Protein AF-A0A8R2JL20-F1 (afdb_monomer)

Secondary structure (DSSP, 8-state):
-----SSSSSSSSS--TT----------------HHHHHHHHHHHHHHHHHHHHHH----SS-HHHHTHHHHSHHHHHHHHHTT-HHHHHHHHSS-HHHHHHHHHHHHHHH-----SSSPPPPHHHHHHHHHHHHHH---HHHHHHHHT--HHHHHTT-

Foldseek 3Di:
DDDPDDDDPPDPPPDPPDDPPPPPPDDDDDDDPDVVVVVVVVVVVVVVVVVVVVVPDDDDPADPLLVCLCPQACCNPPVVVCLVPQVSVCLQLVDGPVVLVVVLVVCVVVQDDDQDPVDGDQHSSNLSSLVSNCVNPVDQLVVSCNRSVHDSVVSVVSD

Mean predicted aligned error: 14.25 Å

Nearest PDB structures (foldseek):
  4y0b-assembly2_B  TM=2.441E-01  e=6.684E+00  Arabidopsis thaliana
  4nhw-assembly2_C  TM=2.286E-01  e=9.784E+00  Sinorhizobium meliloti 2011

Radius of gyration: 27.78 Å; Cα contacts (8 Å, |Δi|>4): 95; chains: 1; bounding box: 54×32×80 Å

Solvent-accessible surface area (backbone atoms only — not comparable to full-atom values): 9965 Å² total; per-residue (Å²): 140,88,87,90,73,88,90,87,84,84,79,88,85,84,70,79,94,80,77,88,73,84,80,79,78,87,74,81,91,73,97,68,92,52,73,64,57,61,51,50,52,51,50,51,50,49,54,52,53,52,52,54,55,56,71,69,57,73,85,64,94,68,50,76,70,41,74,41,21,80,76,69,5,40,61,64,55,49,47,67,56,26,73,76,34,66,68,57,31,24,71,57,49,73,44,52,70,69,57,48,54,53,51,44,66,71,46,38,80,79,60,56,58,80,72,49,98,88,50,79,48,70,49,48,67,52,44,48,51,54,35,37,40,36,73,62,66,70,60,55,55,62,60,51,12,64,48,45,24,43,55,50,68,58,44,62,74,57,97

Structure (mmCIF, N/CA/C/O backbone):
data_AF-A0A8R2JL20-F1
#
_entry.id   AF-A0A8R2JL20-F1
#
loop_
_atom_site.group_PDB
_atom_site.id
_atom_site.type_symbol
_atom_site.label_atom_id
_atom_site.label_alt_id
_atom_site.label_comp_id
_atom_site.label_asym_id
_atom_site.label_entity_id
_atom_site.label_seq_id
_atom_site.pdbx_PDB_ins_code
_atom_site.Cartn_x
_atom_site.Cartn_y
_atom_site.Cartn_z
_atom_site.occupancy
_atom_site.B_iso_or_equiv
_atom_site.auth_seq_id
_atom_site.auth_comp_id
_atom_site.auth_asym_id
_atom_site.auth_atom_id
_atom_site.pdbx_PDB_model_num
ATOM 1 N N . MET A 1 1 ? 38.191 1.525 -66.873 1.00 45.47 1 MET A N 1
ATOM 2 C CA . MET A 1 1 ? 39.370 1.031 -66.123 1.00 45.47 1 MET A CA 1
ATOM 3 C C . MET A 1 1 ? 39.789 2.170 -65.202 1.00 45.47 1 MET A C 1
ATOM 5 O O . MET A 1 1 ? 40.037 3.23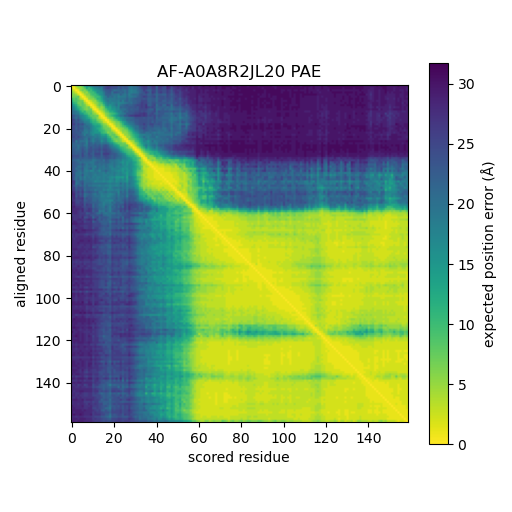0 -65.740 1.00 45.47 1 MET A O 1
ATOM 9 N N . LEU A 1 2 ? 39.791 2.148 -63.871 1.00 44.12 2 LEU A N 1
ATOM 10 C CA . LEU A 1 2 ? 39.835 1.109 -62.843 1.00 44.12 2 LEU A CA 1
ATOM 11 C C . LEU A 1 2 ? 39.404 1.780 -61.515 1.00 44.12 2 LEU A C 1
ATOM 13 O O . LEU A 1 2 ? 40.250 2.422 -60.921 1.00 44.12 2 LEU A O 1
ATOM 17 N N . TYR A 1 3 ? 38.159 1.669 -61.033 1.00 34.53 3 TYR A N 1
ATOM 18 C CA . TYR A 1 3 ? 37.807 2.083 -59.649 1.00 34.53 3 TYR A CA 1
ATOM 19 C C . TYR A 1 3 ? 36.588 1.311 -59.115 1.00 34.53 3 TYR A C 1
ATOM 21 O O . TYR A 1 3 ? 35.673 1.886 -58.543 1.00 34.53 3 TYR A O 1
ATOM 29 N N . HIS A 1 4 ? 36.537 -0.004 -59.349 1.00 39.53 4 HIS A N 1
ATOM 30 C CA . HIS A 1 4 ? 35.419 -0.854 -58.905 1.00 39.53 4 HIS A CA 1
ATOM 31 C C . HIS A 1 4 ? 35.842 -1.931 -57.893 1.00 39.53 4 HIS A C 1
ATOM 33 O O . HIS A 1 4 ? 35.227 -2.991 -57.793 1.00 39.53 4 HIS A O 1
ATOM 39 N N . 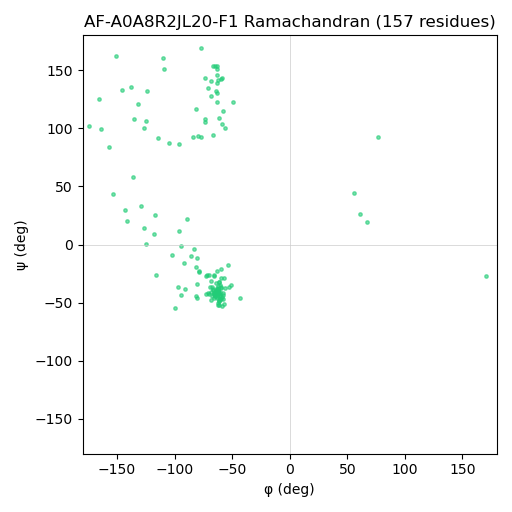ILE A 1 5 ? 36.928 -1.689 -57.158 1.00 47.69 5 ILE A N 1
ATOM 40 C CA . ILE A 1 5 ? 37.466 -2.616 -56.160 1.00 47.69 5 ILE A CA 1
ATOM 41 C C . ILE A 1 5 ? 37.874 -1.781 -54.949 1.00 47.69 5 ILE A C 1
ATOM 43 O O . ILE A 1 5 ? 38.518 -0.755 -55.132 1.00 47.69 5 ILE A O 1
ATOM 47 N N . THR A 1 6 ? 37.523 -2.248 -53.745 1.00 41.41 6 THR A N 1
ATOM 48 C CA . THR A 1 6 ? 37.539 -1.555 -52.436 1.00 41.41 6 THR A CA 1
ATOM 49 C C . THR A 1 6 ? 36.351 -0.597 -52.318 1.00 41.41 6 THR A C 1
ATOM 51 O O . THR A 1 6 ? 36.365 0.483 -52.873 1.00 41.41 6 THR A O 1
ATOM 54 N N . VAL A 1 7 ? 35.199 -0.982 -51.762 1.00 41.44 7 VAL A N 1
ATOM 55 C CA . VAL A 1 7 ? 34.971 -1.302 -50.345 1.00 41.44 7 VAL A CA 1
ATOM 56 C C . VAL A 1 7 ? 33.741 -2.226 -50.233 1.00 41.44 7 VAL A C 1
ATOM 58 O O . VAL A 1 7 ? 32.629 -1.764 -50.021 1.00 41.44 7 VAL A O 1
ATOM 61 N N . PHE A 1 8 ? 33.901 -3.542 -50.411 1.00 43.19 8 PHE A N 1
ATOM 62 C CA . PHE A 1 8 ? 32.794 -4.503 -50.209 1.00 43.19 8 PHE A CA 1
ATOM 63 C C . PHE A 1 8 ? 33.145 -5.640 -49.239 1.00 43.19 8 PHE A C 1
ATOM 65 O O . PHE A 1 8 ? 32.463 -6.655 -49.171 1.00 43.19 8 PHE A O 1
ATOM 72 N N . SER A 1 9 ? 34.227 -5.503 -48.473 1.00 41.53 9 SER A N 1
ATOM 73 C CA . SER A 1 9 ? 34.800 -6.626 -47.720 1.00 41.53 9 SER A CA 1
ATOM 74 C C . SER A 1 9 ? 35.050 -6.336 -46.243 1.00 41.53 9 SER A C 1
ATOM 76 O O . SER A 1 9 ? 35.985 -6.886 -45.664 1.00 41.53 9 SER A O 1
ATOM 78 N N . ARG A 1 10 ? 34.224 -5.505 -45.588 1.00 41.19 10 ARG A N 1
ATOM 79 C CA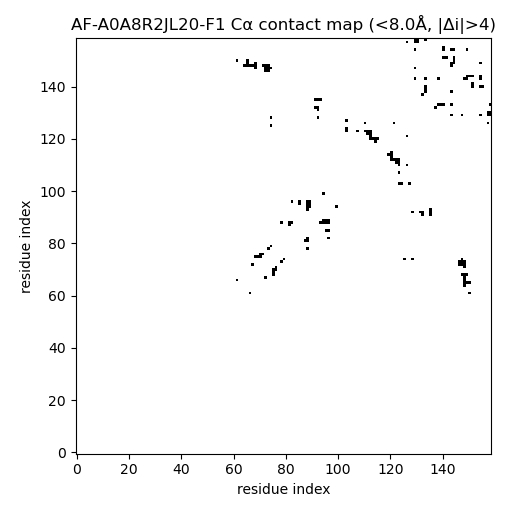 . ARG A 1 10 ? 34.398 -5.294 -44.140 1.00 41.19 10 ARG A CA 1
ATOM 80 C C . ARG A 1 10 ? 33.152 -5.126 -43.277 1.00 41.19 10 ARG A C 1
ATOM 82 O O . ARG A 1 10 ? 33.256 -4.518 -42.224 1.00 41.19 10 ARG A O 1
ATOM 89 N N . LEU A 1 11 ? 32.026 -5.730 -43.655 1.00 37.72 11 LEU A N 1
ATOM 90 C CA . LEU A 1 11 ? 30.838 -5.806 -42.784 1.00 37.72 11 LEU A CA 1
ATOM 91 C C . LEU A 1 11 ? 30.094 -7.155 -42.859 1.00 37.72 11 LEU A C 1
ATOM 93 O O . LEU A 1 11 ? 28.939 -7.248 -42.469 1.00 37.72 11 LEU A O 1
ATOM 97 N N . SER A 1 12 ? 30.745 -8.233 -43.318 1.00 37.25 12 SER A N 1
ATOM 98 C CA . SER A 1 12 ? 30.108 -9.561 -43.410 1.00 37.25 12 SER A CA 1
ATOM 99 C C . SER A 1 12 ? 30.378 -10.491 -42.219 1.00 37.25 12 SER A C 1
ATOM 101 O O . SER A 1 12 ? 30.106 -11.684 -42.325 1.00 37.25 12 SER A O 1
ATOM 103 N N . THR A 1 13 ? 30.935 -10.006 -41.105 1.00 40.12 13 THR A N 1
ATOM 104 C CA . THR A 1 13 ? 31.402 -10.900 -40.019 1.00 40.12 13 THR A CA 1
ATOM 105 C C . THR A 1 13 ? 30.693 -10.707 -38.679 1.00 40.12 13 THR A C 1
ATOM 107 O O . THR A 1 13 ? 31.094 -11.317 -37.696 1.00 40.12 13 THR A O 1
ATOM 110 N N . ILE A 1 14 ? 29.621 -9.913 -38.608 1.00 44.25 14 ILE A N 1
ATOM 111 C CA . ILE A 1 14 ? 28.839 -9.749 -37.369 1.00 44.25 14 ILE A CA 1
ATOM 112 C C . ILE A 1 14 ? 27.347 -9.791 -37.704 1.00 44.25 14 ILE A C 1
ATOM 114 O O . ILE A 1 14 ? 26.611 -8.843 -37.481 1.00 44.25 14 ILE A O 1
ATOM 118 N N . ILE A 1 15 ? 26.891 -10.887 -38.310 1.00 39.62 15 ILE A N 1
ATOM 119 C CA . ILE A 1 15 ? 25.459 -11.193 -38.382 1.00 39.62 15 ILE A CA 1
ATOM 120 C C . ILE A 1 15 ? 25.311 -12.679 -38.033 1.00 39.62 15 ILE A C 1
ATOM 122 O O . ILE A 1 15 ? 25.747 -13.531 -38.815 1.00 39.62 15 ILE A O 1
ATOM 126 N N . PRO A 1 16 ? 24.770 -13.037 -36.852 1.00 38.66 16 PRO A N 1
ATOM 127 C CA . PRO A 1 16 ? 24.487 -14.426 -36.531 1.00 38.66 16 PRO A CA 1
ATOM 128 C C . PRO A 1 16 ? 23.433 -14.979 -37.500 1.00 38.66 16 PRO A C 1
ATOM 130 O O . PRO A 1 16 ? 22.474 -14.309 -37.883 1.00 38.66 16 PRO A O 1
ATOM 133 N N . LYS A 1 17 ? 23.654 -16.224 -37.924 1.00 40.41 17 LYS A N 1
ATOM 134 C CA . LYS A 1 17 ? 22.855 -16.954 -38.915 1.00 40.41 17 LYS A CA 1
ATOM 135 C C . LYS A 1 17 ? 21.395 -17.054 -38.451 1.00 40.41 17 LYS A C 1
ATOM 137 O O . LYS A 1 17 ? 21.097 -17.866 -37.582 1.00 40.41 17 LYS A O 1
ATOM 142 N N . GLY A 1 18 ? 20.494 -16.252 -39.021 1.00 48.47 18 GLY A N 1
ATOM 143 C CA . GLY A 1 18 ? 19.061 -16.386 -38.730 1.00 48.47 18 GLY A CA 1
ATOM 144 C C . GLY A 1 18 ? 18.126 -15.296 -39.255 1.00 48.47 18 GLY A C 1
ATOM 145 O O . GLY A 1 18 ? 16.974 -15.608 -39.529 1.00 48.47 18 GLY A O 1
ATOM 146 N N . CYS A 1 19 ? 18.579 -14.058 -39.463 1.00 44.56 19 CYS A N 1
ATOM 147 C CA . CYS A 1 19 ? 17.708 -12.985 -39.960 1.00 44.56 19 CYS A CA 1
ATOM 148 C C . CYS A 1 19 ? 17.990 -12.673 -41.430 1.00 44.56 19 CYS A C 1
ATOM 150 O O . CYS A 1 19 ? 18.767 -11.783 -41.760 1.00 44.56 19 CYS A O 1
ATOM 152 N N . VAL A 1 20 ? 17.324 -13.399 -42.326 1.00 41.34 20 VAL A N 1
ATOM 153 C CA . VAL A 1 20 ? 17.058 -12.889 -43.674 1.00 41.34 20 VAL A CA 1
ATOM 154 C C . VAL A 1 20 ? 15.864 -11.948 -43.541 1.00 41.34 20 VAL A C 1
ATOM 156 O O . VAL A 1 20 ? 14.720 -12.386 -43.576 1.00 41.34 20 VAL A O 1
ATOM 159 N N . PHE A 1 21 ? 16.127 -10.657 -43.355 1.00 37.59 21 PHE A N 1
ATOM 160 C CA . PHE A 1 21 ? 15.151 -9.620 -43.675 1.00 37.59 21 PHE A CA 1
ATOM 161 C C . PHE A 1 21 ? 15.736 -8.814 -44.830 1.00 37.59 21 PHE A C 1
ATOM 163 O O . PHE A 1 21 ? 16.550 -7.911 -44.656 1.00 37.59 21 PHE A O 1
ATOM 170 N N . LEU A 1 22 ? 15.395 -9.246 -46.043 1.00 32.66 22 LEU A N 1
ATOM 171 C CA . LEU A 1 22 ? 15.681 -8.520 -47.271 1.00 32.66 22 LEU A CA 1
ATOM 172 C C . LEU A 1 22 ? 14.848 -7.237 -47.259 1.00 32.66 22 LEU A C 1
ATOM 174 O O . LEU A 1 22 ? 13.698 -7.239 -47.691 1.00 32.66 22 LEU A O 1
ATOM 178 N N . ILE A 1 23 ? 15.425 -6.136 -46.784 1.00 36.69 23 ILE A N 1
ATOM 179 C CA . ILE A 1 23 ? 14.933 -4.810 -47.151 1.00 36.69 23 ILE A CA 1
ATOM 180 C C . ILE A 1 23 ? 15.447 -4.561 -48.567 1.00 36.69 23 ILE A C 1
ATOM 182 O O . ILE A 1 23 ? 16.584 -4.147 -48.781 1.00 36.69 23 ILE A O 1
ATOM 186 N N . LYS A 1 24 ? 14.627 -4.909 -49.559 1.00 34.84 24 LYS A N 1
ATOM 187 C CA . LYS A 1 24 ? 14.865 -4.532 -50.950 1.00 34.84 24 LYS A CA 1
ATOM 188 C C . LYS A 1 24 ? 14.302 -3.125 -51.129 1.00 34.84 24 LYS A C 1
ATOM 190 O O . LYS A 1 24 ? 13.111 -2.960 -51.363 1.00 34.84 24 LYS A O 1
ATOM 195 N N . MET A 1 25 ? 15.150 -2.121 -50.936 1.00 41.00 25 MET A N 1
ATOM 196 C CA . MET A 1 25 ? 14.824 -0.733 -51.248 1.00 41.00 25 MET A CA 1
ATOM 197 C C . MET A 1 25 ? 15.386 -0.455 -52.643 1.00 41.00 25 MET A C 1
ATOM 199 O O . MET A 1 25 ? 16.546 -0.087 -52.810 1.00 41.00 25 MET A O 1
ATOM 203 N N . ASP A 1 26 ? 14.591 -0.765 -53.667 1.00 39.22 26 ASP A N 1
ATOM 204 C CA . ASP A 1 26 ? 14.919 -0.391 -55.039 1.00 39.22 26 ASP A CA 1
ATOM 205 C C . ASP A 1 26 ? 14.671 1.120 -55.173 1.00 39.22 26 ASP A C 1
ATOM 207 O O . ASP A 1 26 ? 13.524 1.556 -55.241 1.00 39.22 26 ASP A O 1
ATOM 211 N N . CYS A 1 27 ? 15.735 1.923 -55.212 1.00 41.06 27 CYS A N 1
ATOM 212 C CA . CYS A 1 27 ? 15.644 3.320 -55.628 1.00 41.06 27 CYS A CA 1
ATOM 213 C C . CYS A 1 27 ? 16.628 3.566 -56.774 1.00 41.06 27 CYS A C 1
ATOM 215 O O . CYS A 1 27 ? 17.848 3.560 -56.607 1.00 41.06 27 CYS A O 1
ATOM 217 N N . GLY A 1 28 ? 16.060 3.696 -57.975 1.00 38.78 28 GLY A N 1
ATOM 218 C CA . GLY A 1 28 ? 16.765 4.092 -59.184 1.00 38.78 28 GLY A CA 1
ATOM 219 C C . GLY A 1 28 ? 17.319 5.508 -59.055 1.00 38.78 28 GLY A C 1
ATOM 220 O O . GLY A 1 28 ? 16.745 6.378 -58.409 1.00 38.78 28 GLY A O 1
ATOM 221 N N . SER A 1 29 ? 18.468 5.705 -59.683 1.00 49.75 29 SER A N 1
ATOM 222 C CA . SER A 1 29 ? 19.315 6.889 -59.631 1.00 49.75 29 SER A CA 1
ATOM 223 C C . SER A 1 29 ? 18.557 8.197 -59.876 1.00 49.75 29 SER A C 1
ATOM 225 O O . SER A 1 29 ? 18.002 8.383 -60.956 1.00 49.75 29 SER A O 1
ATOM 227 N N . SER A 1 30 ? 18.619 9.134 -58.926 1.00 39.28 30 SER A N 1
ATOM 228 C CA . SER A 1 30 ? 18.584 10.587 -59.156 1.00 39.28 30 SER A CA 1
ATOM 229 C C . SER A 1 30 ? 19.040 11.312 -57.891 1.00 39.28 30 SER A C 1
ATOM 231 O O . SER A 1 30 ? 18.530 11.083 -56.802 1.00 39.28 30 SER A O 1
ATOM 233 N N . SER A 1 31 ? 20.041 12.169 -58.045 1.00 49.66 31 SER A N 1
ATOM 234 C CA . SER A 1 31 ? 20.634 13.004 -57.006 1.00 49.66 31 SER A CA 1
ATOM 235 C C . SER A 1 31 ? 19.611 13.923 -56.329 1.00 49.66 31 SER A C 1
ATOM 237 O O . SER A 1 31 ? 19.110 14.842 -56.971 1.00 49.66 31 SER A O 1
ATOM 239 N N . SER A 1 32 ? 19.370 13.710 -55.037 1.00 44.97 32 SER A N 1
ATOM 240 C CA . SER A 1 32 ? 19.131 14.749 -54.028 1.00 44.97 32 SER A CA 1
ATOM 241 C C . SER A 1 32 ? 19.035 14.052 -52.675 1.00 44.97 32 SER A C 1
ATOM 243 O O . SER A 1 32 ? 18.013 13.441 -52.392 1.00 44.97 32 SER A O 1
ATOM 245 N N . SER A 1 33 ? 20.113 14.114 -51.881 1.00 52.47 33 SER A N 1
ATOM 246 C CA . SER A 1 33 ? 20.158 13.594 -50.505 1.00 52.47 33 SER A CA 1
ATOM 247 C C . SER A 1 33 ? 19.030 14.256 -49.724 1.00 52.47 33 SER A C 1
ATOM 249 O O . SER A 1 33 ? 19.105 15.443 -49.394 1.00 52.47 33 SER A O 1
ATOM 251 N N . SER A 1 34 ? 17.922 13.543 -49.553 1.00 57.22 34 SER A N 1
ATOM 252 C CA . SER A 1 34 ? 16.782 14.070 -48.831 1.00 57.22 34 SER A CA 1
ATOM 253 C C . SER A 1 34 ? 17.096 13.867 -47.354 1.00 57.22 34 SER A C 1
ATOM 255 O O . SER A 1 34 ? 17.282 12.741 -46.910 1.00 57.22 34 SER A O 1
ATOM 257 N N . GLY A 1 35 ? 17.229 14.956 -46.588 1.00 59.19 35 GLY A N 1
ATOM 258 C CA . GLY A 1 35 ? 17.648 14.896 -45.174 1.00 59.19 35 GLY A CA 1
ATOM 259 C C . GLY A 1 35 ? 16.796 13.959 -44.304 1.00 59.19 35 GLY A C 1
ATOM 260 O O . GLY A 1 35 ? 17.236 13.503 -43.258 1.00 59.19 35 GLY A O 1
ATOM 261 N N . TRP A 1 36 ? 15.606 13.605 -44.786 1.00 56.62 36 TRP A N 1
ATOM 262 C CA . TRP A 1 36 ? 14.688 12.654 -44.174 1.00 56.62 36 TRP A CA 1
ATOM 263 C C . TRP A 1 36 ? 15.140 11.186 -44.274 1.00 56.62 36 TRP A C 1
ATOM 265 O O . TRP A 1 36 ? 14.743 10.386 -43.432 1.00 56.62 36 TRP A O 1
ATOM 275 N N . GLU A 1 37 ? 15.944 10.809 -45.275 1.00 72.94 37 GLU A N 1
A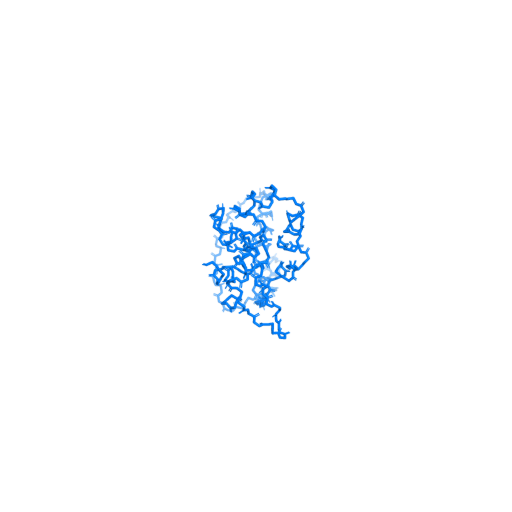TOM 276 C CA . GLU A 1 37 ? 16.474 9.442 -45.423 1.00 72.94 37 GLU A CA 1
ATOM 277 C C . GLU A 1 37 ? 17.567 9.160 -44.383 1.00 72.94 37 GLU A C 1
ATOM 279 O O . GLU A 1 37 ? 17.522 8.128 -43.718 1.00 72.94 37 GLU A O 1
ATOM 284 N N . GLU A 1 38 ? 18.473 10.115 -44.153 1.00 72.81 38 GLU A N 1
ATOM 285 C CA . GLU A 1 38 ? 19.492 10.026 -43.095 1.00 72.81 38 GLU A CA 1
ATOM 286 C C . GLU A 1 38 ? 18.852 10.000 -41.692 1.00 72.81 38 GLU A C 1
ATOM 288 O O . GLU A 1 38 ? 19.268 9.229 -40.824 1.00 72.81 38 GLU A O 1
ATOM 293 N N . GLU A 1 39 ? 17.793 10.790 -41.470 1.00 78.94 39 GLU A N 1
ATOM 294 C CA . GLU A 1 39 ? 17.014 10.760 -40.224 1.00 78.94 39 GLU A CA 1
ATOM 295 C C . GLU A 1 39 ? 16.304 9.409 -40.012 1.00 78.94 39 GLU A C 1
ATOM 297 O O . GLU A 1 39 ? 16.314 8.875 -38.900 1.00 78.94 39 GLU A O 1
ATOM 302 N N . LEU A 1 40 ? 15.724 8.819 -41.066 1.00 84.38 40 LEU A N 1
ATOM 303 C CA . LEU A 1 40 ? 15.082 7.499 -41.016 1.00 84.38 40 LEU A CA 1
ATOM 304 C C . LEU A 1 40 ? 16.082 6.378 -40.719 1.00 84.38 40 LEU A C 1
ATOM 306 O O . LEU A 1 40 ? 15.783 5.496 -39.911 1.00 84.38 40 LEU A O 1
ATOM 310 N N . GLU A 1 41 ? 17.266 6.418 -41.330 1.00 78.12 41 GLU A N 1
ATOM 311 C CA . GLU A 1 41 ? 18.342 5.460 -41.064 1.00 78.12 41 GLU A CA 1
ATOM 312 C C . GLU A 1 41 ? 18.851 5.566 -39.623 1.00 78.12 41 GLU A C 1
ATOM 314 O O . GLU A 1 41 ? 19.038 4.544 -38.959 1.00 78.12 41 GLU A O 1
ATOM 319 N N . ALA A 1 42 ? 19.001 6.785 -39.097 1.00 83.19 42 ALA A N 1
ATOM 320 C CA . ALA A 1 42 ? 19.393 7.009 -37.709 1.00 83.19 42 ALA A CA 1
ATOM 321 C C . ALA A 1 42 ? 18.343 6.479 -36.716 1.00 83.19 42 ALA A C 1
ATOM 323 O O . ALA A 1 42 ? 18.698 5.835 -35.725 1.00 83.19 42 ALA A O 1
ATOM 324 N N . VAL A 1 43 ? 17.050 6.692 -36.988 1.00 87.00 43 VAL A N 1
ATOM 325 C CA . VAL A 1 43 ? 15.956 6.145 -36.168 1.00 87.00 43 VAL A CA 1
ATOM 326 C C . VAL A 1 43 ? 15.917 4.618 -36.251 1.00 87.00 43 VAL A C 1
ATOM 328 O O . VAL A 1 43 ? 15.776 3.958 -35.222 1.00 87.00 43 VAL A O 1
ATOM 331 N N . ALA A 1 44 ? 16.087 4.037 -37.441 1.00 87.44 44 ALA A N 1
ATOM 332 C CA . ALA A 1 44 ? 16.127 2.587 -37.616 1.00 87.44 44 ALA A CA 1
ATOM 333 C C . ALA A 1 44 ? 17.315 1.959 -36.870 1.00 87.44 44 ALA A C 1
ATOM 335 O O . ALA A 1 44 ? 17.139 0.974 -36.153 1.00 87.44 44 ALA A O 1
ATOM 336 N N . ALA A 1 45 ? 18.503 2.564 -36.969 1.00 85.25 45 ALA A N 1
ATOM 337 C CA . ALA A 1 45 ? 19.679 2.144 -36.216 1.00 85.25 45 ALA A CA 1
ATOM 338 C C . ALA A 1 45 ? 19.443 2.248 -34.701 1.00 85.25 45 ALA A C 1
ATOM 340 O O . ALA A 1 45 ? 19.762 1.312 -33.973 1.00 85.25 45 ALA A O 1
ATOM 341 N N . PHE A 1 46 ? 18.824 3.332 -34.222 1.00 84.44 46 PHE A N 1
ATOM 342 C CA . PHE A 1 46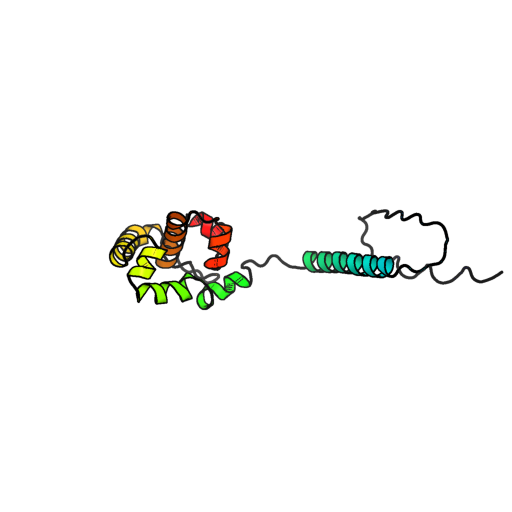 ? 18.483 3.497 -32.808 1.00 84.44 46 PHE A CA 1
ATOM 343 C C . PHE A 1 46 ? 17.529 2.404 -32.303 1.00 84.44 46 PHE A C 1
ATOM 345 O O . PHE A 1 46 ? 17.776 1.825 -31.248 1.00 84.44 46 PHE A O 1
ATOM 352 N N . VAL A 1 47 ? 16.483 2.068 -33.066 1.00 85.38 47 VAL A N 1
ATOM 353 C CA . VAL A 1 47 ? 15.537 0.995 -32.710 1.00 85.38 47 VAL A CA 1
ATOM 354 C C . VAL A 1 47 ? 16.232 -0.368 -32.655 1.00 85.38 47 VAL A C 1
ATOM 356 O O . VAL A 1 47 ? 15.987 -1.135 -31.727 1.00 85.38 47 VAL A O 1
ATOM 359 N N . VAL A 1 48 ? 17.123 -0.670 -33.608 1.00 84.75 48 VAL A N 1
ATOM 360 C CA . VAL A 1 48 ? 17.885 -1.933 -33.620 1.00 84.75 48 VAL A CA 1
ATOM 361 C C . VAL A 1 48 ? 18.827 -2.026 -32.417 1.00 84.75 48 VAL A C 1
ATOM 363 O O . VAL A 1 48 ? 18.872 -3.067 -31.760 1.00 84.75 48 VAL A O 1
ATOM 366 N N . LEU A 1 49 ? 19.541 -0.941 -32.100 1.00 80.00 49 LEU A N 1
ATOM 367 C CA . LEU A 1 49 ? 20.449 -0.884 -30.952 1.00 80.00 49 LEU A CA 1
ATOM 368 C C . LEU A 1 49 ? 19.697 -1.003 -29.617 1.00 80.00 49 LEU A C 1
ATOM 370 O O . LEU A 1 49 ? 20.139 -1.746 -28.741 1.00 80.00 49 LEU A O 1
ATOM 374 N N . ASP A 1 50 ? 18.546 -0.337 -29.469 1.00 78.38 50 ASP A N 1
ATOM 375 C CA . ASP A 1 50 ? 17.699 -0.454 -28.273 1.00 78.38 50 ASP A CA 1
ATOM 376 C C . ASP A 1 50 ? 17.180 -1.891 -28.098 1.00 78.38 50 ASP A C 1
ATOM 378 O O . ASP A 1 50 ? 17.194 -2.443 -26.996 1.00 78.38 50 ASP A O 1
ATOM 382 N N . GLU A 1 51 ? 16.800 -2.555 -29.195 1.00 77.50 51 GLU A N 1
ATOM 383 C CA . GLU A 1 51 ? 16.323 -3.937 -29.164 1.00 77.50 51 GLU A CA 1
ATOM 384 C C . GLU A 1 51 ? 17.440 -4.948 -28.828 1.00 77.50 51 GLU A C 1
ATOM 386 O O . GLU A 1 51 ? 17.196 -5.916 -28.098 1.00 77.50 51 GLU A O 1
ATOM 391 N N . GLU A 1 52 ? 18.672 -4.735 -29.309 1.00 73.31 52 GLU A N 1
ATOM 392 C CA . GLU A 1 52 ? 19.852 -5.519 -28.908 1.00 73.31 52 GLU A CA 1
ATOM 393 C C . GLU A 1 52 ? 20.204 -5.316 -27.432 1.00 73.31 52 GLU A C 1
ATOM 395 O O . GLU A 1 52 ? 20.420 -6.298 -26.713 1.00 73.31 52 GLU A O 1
ATOM 400 N N . GLU A 1 53 ? 20.183 -4.075 -26.940 1.00 68.69 53 GLU A N 1
ATOM 401 C CA . GLU A 1 53 ? 20.406 -3.791 -25.522 1.00 68.69 53 GLU A CA 1
ATOM 402 C C . GLU A 1 53 ? 19.338 -4.483 -24.660 1.00 68.69 53 GLU A C 1
ATOM 404 O O . GLU A 1 53 ? 19.648 -5.101 -23.637 1.00 68.69 53 GLU A O 1
ATOM 409 N N . ASN A 1 54 ? 18.078 -4.473 -25.099 1.00 65.75 54 ASN A N 1
ATOM 410 C CA . ASN A 1 54 ? 16.975 -5.097 -24.376 1.00 65.75 54 ASN A CA 1
ATOM 411 C C . ASN A 1 54 ? 17.065 -6.636 -24.346 1.00 65.75 54 ASN A C 1
ATOM 413 O O . ASN A 1 54 ? 16.699 -7.250 -23.343 1.00 65.75 54 ASN A O 1
ATOM 417 N N . LYS A 1 55 ? 17.627 -7.275 -25.385 1.00 64.69 55 LYS A N 1
ATOM 418 C CA . LYS A 1 55 ? 17.897 -8.730 -25.411 1.00 64.69 55 LYS A CA 1
ATOM 419 C C . LYS A 1 55 ? 18.950 -9.156 -24.381 1.00 64.69 55 LYS A C 1
ATOM 421 O O . LYS A 1 55 ? 18.909 -10.290 -23.905 1.00 64.69 55 LYS A O 1
ATOM 426 N N . THR A 1 56 ? 19.866 -8.261 -24.004 1.00 62.28 56 THR A N 1
ATOM 427 C CA . THR A 1 56 ? 20.903 -8.535 -22.989 1.00 62.28 56 THR A CA 1
ATOM 428 C C . THR A 1 56 ? 20.449 -8.279 -21.548 1.00 62.28 56 THR A C 1
ATOM 430 O O . THR A 1 56 ? 21.135 -8.679 -20.602 1.00 62.28 56 THR A O 1
ATOM 433 N N . LYS A 1 57 ? 19.277 -7.659 -21.340 1.00 66.75 57 LYS A N 1
ATOM 434 C CA . LYS A 1 57 ? 18.751 -7.373 -19.999 1.00 66.75 57 LYS A CA 1
ATOM 435 C C . LYS A 1 57 ? 18.244 -8.660 -19.349 1.00 66.75 57 LYS A C 1
ATOM 437 O O . LYS A 1 57 ? 17.211 -9.224 -19.708 1.00 66.75 57 LYS A O 1
ATOM 442 N N . THR A 1 58 ? 18.988 -9.132 -18.352 1.00 65.69 58 THR A N 1
ATOM 443 C CA . THR A 1 58 ? 18.554 -10.239 -17.495 1.00 65.69 58 THR A CA 1
ATOM 444 C C . THR A 1 58 ? 17.250 -9.874 -16.782 1.00 65.69 58 THR A C 1
ATOM 446 O O . THR A 1 58 ? 17.029 -8.727 -16.391 1.00 65.69 58 THR A O 1
ATOM 449 N N . ARG A 1 59 ? 16.349 -10.853 -16.618 1.00 72.44 59 ARG A N 1
ATOM 450 C CA . ARG A 1 59 ? 15.078 -10.643 -15.911 1.00 72.44 59 ARG A CA 1
ATOM 451 C C . ARG A 1 59 ? 15.368 -10.234 -14.468 1.00 72.44 59 ARG A C 1
ATOM 453 O O . ARG A 1 59 ? 15.791 -11.061 -13.663 1.00 72.44 59 ARG A O 1
ATOM 460 N N . GLU A 1 60 ? 15.107 -8.974 -14.129 1.00 81.38 60 GLU A N 1
ATOM 461 C CA . GLU A 1 60 ? 15.164 -8.530 -12.739 1.00 81.38 60 GLU A CA 1
ATOM 462 C C . GLU A 1 60 ? 14.095 -9.270 -11.921 1.00 81.38 60 GLU A C 1
ATOM 464 O O . GLU A 1 60 ? 12.902 -9.178 -12.216 1.00 81.38 60 GLU A O 1
ATOM 469 N N . TRP A 1 61 ? 14.503 -9.972 -10.857 1.00 83.50 61 TRP A N 1
ATOM 470 C CA . TRP A 1 61 ? 13.558 -10.644 -9.953 1.00 83.50 61 TRP A CA 1
ATOM 471 C C . TRP A 1 61 ? 12.576 -9.657 -9.298 1.00 83.50 61 TRP A C 1
ATOM 473 O O . TRP A 1 61 ? 11.390 -9.946 -9.136 1.00 83.50 61 TRP A O 1
ATOM 483 N N . VAL A 1 62 ? 13.062 -8.459 -8.960 1.00 86.88 62 VAL A N 1
ATOM 484 C CA . VAL A 1 62 ? 12.251 -7.331 -8.497 1.00 86.88 62 VAL A CA 1
ATOM 485 C C . VAL A 1 62 ? 12.675 -6.095 -9.275 1.00 86.88 62 VAL A C 1
ATOM 487 O O . VAL A 1 62 ? 13.830 -5.685 -9.194 1.00 86.88 62 VAL A O 1
ATOM 490 N N . HIS A 1 63 ? 11.730 -5.486 -9.986 1.00 89.94 63 HIS A N 1
ATOM 491 C CA . HIS A 1 63 ? 11.968 -4.281 -10.777 1.00 89.94 63 HIS A CA 1
ATOM 492 C C . HIS A 1 63 ? 12.489 -3.116 -9.917 1.00 89.94 63 HIS A C 1
ATOM 494 O O . HIS A 1 63 ? 12.012 -2.909 -8.794 1.00 89.94 63 HIS A O 1
ATOM 500 N N . ALA A 1 64 ? 13.404 -2.302 -10.452 1.00 91.38 64 ALA A N 1
ATOM 501 C CA . ALA A 1 64 ? 14.010 -1.166 -9.744 1.00 91.38 64 ALA A CA 1
ATOM 502 C C . ALA A 1 64 ? 12.999 -0.193 -9.091 1.00 91.38 64 ALA A C 1
ATOM 504 O O . ALA A 1 64 ? 13.241 0.318 -7.996 1.00 91.38 64 ALA A O 1
ATOM 505 N N . ILE A 1 65 ? 11.834 0.024 -9.715 1.00 91.81 65 ILE A N 1
ATOM 506 C CA . ILE A 1 65 ? 10.751 0.865 -9.161 1.00 91.81 65 ILE A CA 1
ATOM 507 C C . ILE A 1 65 ? 10.205 0.293 -7.846 1.00 91.81 65 ILE A C 1
ATOM 509 O O . ILE A 1 65 ? 9.966 1.058 -6.908 1.00 91.81 65 ILE A O 1
ATOM 513 N N . ASN A 1 66 ? 10.058 -1.032 -7.768 1.00 92.12 66 ASN A N 1
ATOM 514 C CA . ASN A 1 66 ? 9.490 -1.740 -6.618 1.00 92.12 66 ASN A CA 1
ATOM 515 C C . ASN A 1 66 ? 10.505 -1.881 -5.476 1.00 92.12 66 ASN A C 1
ATOM 517 O O . ASN A 1 66 ? 10.116 -1.964 -4.314 1.00 92.12 66 ASN A O 1
ATOM 521 N N . LYS A 1 67 ? 11.814 -1.820 -5.769 1.00 91.56 67 LYS A N 1
ATOM 522 C CA . LYS A 1 67 ? 12.861 -1.743 -4.730 1.00 91.56 67 LYS A CA 1
ATOM 523 C C . LYS A 1 67 ? 12.693 -0.497 -3.844 1.00 91.56 67 LYS A C 1
ATOM 525 O O . LYS A 1 67 ? 13.022 -0.536 -2.665 1.00 91.56 67 LYS A O 1
ATOM 530 N N . LYS A 1 68 ? 12.123 0.589 -4.385 1.00 92.88 68 LYS A N 1
ATOM 531 C CA . LYS A 1 68 ? 11.859 1.856 -3.673 1.00 92.88 68 LYS A CA 1
ATOM 532 C C . LYS A 1 68 ? 10.486 1.904 -2.981 1.00 92.88 68 LYS A C 1
ATOM 534 O O . LYS A 1 68 ? 9.960 2.987 -2.742 1.00 92.88 68 LYS A O 1
ATOM 539 N N . ARG A 1 69 ? 9.868 0.757 -2.687 1.00 94.25 69 ARG A N 1
ATOM 540 C CA . ARG A 1 69 ? 8.534 0.683 -2.067 1.00 94.25 69 ARG A CA 1
ATOM 541 C C . ARG A 1 69 ? 8.451 1.379 -0.712 1.00 94.25 69 ARG A C 1
ATOM 543 O O . ARG A 1 69 ? 7.546 2.164 -0.484 1.00 94.25 69 ARG A O 1
ATOM 550 N N . GLU A 1 70 ? 9.432 1.150 0.147 1.00 92.50 70 GLU A N 1
ATOM 551 C CA . GLU A 1 70 ? 9.443 1.685 1.516 1.00 92.50 70 GLU A CA 1
ATOM 552 C C . GLU A 1 70 ? 9.647 3.202 1.566 1.00 92.50 70 GLU A C 1
ATOM 554 O O . GLU A 1 70 ? 9.219 3.858 2.506 1.00 92.50 70 GLU A O 1
ATOM 559 N N . THR A 1 71 ? 10.304 3.767 0.550 1.00 93.19 71 THR A N 1
ATOM 560 C CA . THR A 1 71 ? 10.622 5.198 0.494 1.00 93.19 71 THR A CA 1
ATOM 561 C C . THR A 1 71 ? 9.618 5.991 -0.332 1.00 93.19 71 THR A C 1
ATOM 563 O O . THR A 1 71 ? 9.315 7.133 -0.004 1.00 93.19 71 THR A O 1
ATOM 566 N N . LEU A 1 72 ? 9.109 5.408 -1.421 1.00 94.94 72 LEU A N 1
ATOM 567 C CA . LEU A 1 72 ? 8.292 6.106 -2.415 1.00 94.94 72 LEU A CA 1
ATOM 568 C C . LEU A 1 72 ? 6.923 5.457 -2.662 1.00 94.94 72 LEU A C 1
ATOM 570 O O . LEU A 1 72 ? 6.195 5.917 -3.544 1.00 94.94 72 LEU A O 1
ATOM 574 N N . GLY A 1 73 ? 6.591 4.367 -1.971 1.00 94.94 73 GLY A N 1
ATOM 575 C CA . GLY A 1 73 ? 5.289 3.713 -2.076 1.00 94.94 73 GLY A CA 1
ATOM 576 C C . GLY A 1 73 ? 4.202 4.528 -1.382 1.00 94.94 73 GLY A C 1
ATOM 577 O O . GLY A 1 73 ? 4.434 5.136 -0.335 1.00 94.94 73 GLY A O 1
ATOM 578 N N . GLU A 1 74 ? 3.003 4.529 -1.963 1.00 95.31 74 GLU A N 1
ATOM 579 C CA . GLU A 1 74 ? 1.860 5.288 -1.443 1.00 95.31 74 GLU A CA 1
ATOM 580 C C . GLU A 1 74 ? 1.528 4.922 0.010 1.00 95.31 74 GLU A C 1
ATOM 582 O O . GLU A 1 74 ? 1.268 5.813 0.815 1.00 95.31 74 GLU A O 1
ATOM 587 N N . PHE A 1 75 ? 1.654 3.646 0.388 1.00 96.31 75 PHE A N 1
ATOM 588 C CA . PHE A 1 75 ? 1.454 3.217 1.773 1.00 96.31 75 PHE A CA 1
ATOM 589 C C . PHE A 1 75 ? 2.407 3.903 2.758 1.00 96.31 75 PHE A C 1
ATOM 591 O O . PHE A 1 75 ? 1.966 4.404 3.778 1.00 96.31 75 PHE A O 1
ATOM 598 N 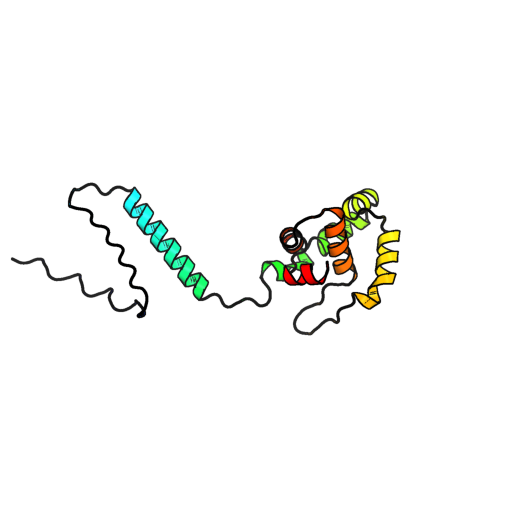N . HIS A 1 76 ? 3.703 3.979 2.459 1.00 95.69 76 HIS A N 1
ATOM 599 C CA . HIS A 1 76 ? 4.682 4.511 3.413 1.00 95.69 76 HIS A CA 1
ATOM 600 C C . HIS A 1 76 ? 4.702 6.037 3.479 1.00 95.69 76 HIS A C 1
ATOM 602 O O . HIS A 1 76 ? 5.119 6.597 4.489 1.00 95.69 76 HIS A O 1
ATOM 608 N N . ARG A 1 77 ? 4.260 6.710 2.412 1.00 95.38 77 ARG A N 1
ATOM 609 C CA . ARG A 1 77 ? 4.271 8.173 2.327 1.00 95.38 77 ARG A CA 1
ATOM 610 C C . ARG A 1 77 ? 2.905 8.782 2.625 1.00 95.38 77 ARG A C 1
ATOM 612 O O . ARG A 1 77 ? 2.791 9.616 3.510 1.00 95.38 77 ARG A O 1
ATOM 619 N N . LEU A 1 78 ? 1.870 8.351 1.905 1.00 95.75 78 LEU A N 1
ATOM 620 C CA . LEU A 1 78 ? 0.553 8.981 1.955 1.00 95.75 78 LEU A CA 1
ATOM 621 C C . LEU A 1 78 ? -0.267 8.511 3.160 1.00 95.75 78 LEU A 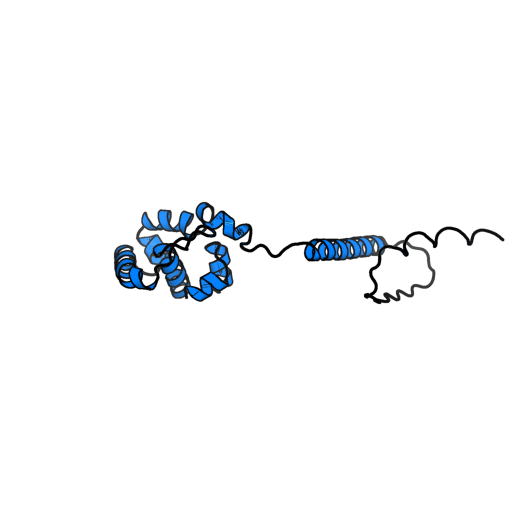C 1
ATOM 623 O O . LEU A 1 78 ? -0.874 9.334 3.834 1.00 95.75 78 LEU A O 1
ATOM 627 N N . VAL A 1 79 ? -0.292 7.210 3.465 1.00 95.31 79 VAL A N 1
ATOM 628 C CA . VAL A 1 79 ? -1.169 6.681 4.530 1.00 95.31 79 VAL A CA 1
ATOM 629 C C . VAL A 1 79 ? -0.857 7.273 5.916 1.00 95.31 79 VAL A C 1
ATOM 631 O O . VAL A 1 79 ? -1.807 7.656 6.596 1.00 95.31 79 VAL A O 1
ATOM 634 N N . PRO A 1 80 ? 0.410 7.460 6.341 1.00 95.25 80 PRO A N 1
ATOM 635 C CA . PRO A 1 80 ? 0.718 8.144 7.598 1.00 95.25 80 PRO A CA 1
ATOM 636 C C . PRO A 1 80 ? 0.230 9.595 7.653 1.00 95.25 80 PRO A C 1
ATOM 638 O O . PRO A 1 80 ? -0.127 10.080 8.724 1.00 95.25 80 PRO A O 1
ATOM 641 N N . GLU A 1 81 ? 0.211 10.298 6.518 1.00 95.94 81 GLU A N 1
ATOM 642 C CA . GLU A 1 81 ? -0.360 11.645 6.429 1.00 95.94 81 GLU A CA 1
ATOM 643 C C . GLU A 1 81 ? -1.889 11.594 6.529 1.00 95.94 81 GLU A C 1
ATOM 645 O O . GLU A 1 81 ? -2.479 12.382 7.265 1.00 95.94 81 GLU A O 1
ATOM 650 N N . LEU A 1 82 ? -2.527 10.620 5.869 1.00 95.69 82 LEU A N 1
ATOM 651 C CA . LEU A 1 82 ? -3.974 10.408 5.947 1.00 95.69 82 LEU A CA 1
ATOM 652 C C . LEU A 1 82 ? -4.431 10.069 7.367 1.00 95.69 82 LEU A C 1
ATOM 654 O O . LEU A 1 82 ? -5.458 10.577 7.796 1.00 95.69 82 LEU A O 1
ATOM 658 N N . LYS A 1 83 ? -3.665 9.277 8.125 1.00 94.31 83 LYS A N 1
ATOM 659 C CA . LYS A 1 83 ? -3.994 8.948 9.523 1.00 94.31 83 LYS A CA 1
ATOM 660 C C . LYS A 1 83 ? -4.081 10.177 10.439 1.00 94.31 83 LYS A C 1
ATOM 662 O O . LYS A 1 83 ? -4.725 10.108 11.478 1.00 94.31 83 LYS A O 1
ATOM 667 N N . LYS A 1 84 ? -3.467 11.307 10.068 1.00 95.31 84 LYS A N 1
ATOM 668 C CA . LYS A 1 84 ? -3.557 12.567 10.829 1.00 95.31 84 LYS A CA 1
ATOM 669 C C . LYS A 1 84 ? -4.841 13.353 10.546 1.00 95.31 84 LYS A C 1
ATOM 671 O O . LYS A 1 84 ? -5.193 14.219 11.339 1.00 95.31 84 LYS A O 1
ATOM 676 N N . ASP A 1 85 ? -5.521 13.079 9.432 1.00 95.62 85 ASP A N 1
ATOM 677 C CA . ASP A 1 85 ? -6.757 13.750 9.024 1.00 95.62 85 ASP A CA 1
ATOM 678 C C . ASP A 1 85 ? -7.854 12.717 8.737 1.00 95.62 85 ASP A C 1
ATOM 680 O O . ASP A 1 85 ? -7.945 12.139 7.649 1.00 95.62 85 ASP A O 1
ATOM 684 N N . THR A 1 86 ? -8.746 12.537 9.712 1.00 94.25 86 THR A N 1
ATOM 685 C CA . THR A 1 86 ? -9.867 11.592 9.655 1.00 94.25 86 THR A CA 1
ATOM 686 C C . THR A 1 86 ? -10.733 11.762 8.404 1.00 94.25 86 THR A C 1
ATOM 688 O O . THR A 1 86 ? -11.182 10.771 7.828 1.00 94.25 86 THR A O 1
ATOM 691 N N . LYS A 1 87 ? -10.955 12.997 7.925 1.00 96.19 87 LYS A N 1
ATOM 692 C CA . LYS A 1 87 ? -11.795 13.236 6.737 1.00 96.19 87 LYS A CA 1
ATOM 693 C C . LYS A 1 87 ? -11.109 12.733 5.474 1.00 96.19 87 LYS A C 1
ATOM 695 O O . LYS A 1 87 ? -11.750 12.116 4.621 1.00 96.19 87 LYS A O 1
ATOM 700 N N . ARG A 1 88 ? -9.805 12.988 5.343 1.00 96.00 88 ARG A N 1
ATOM 701 C CA . ARG A 1 88 ? -9.004 12.520 4.204 1.00 96.00 88 ARG A CA 1
ATOM 702 C C . ARG A 1 88 ? -8.850 11.005 4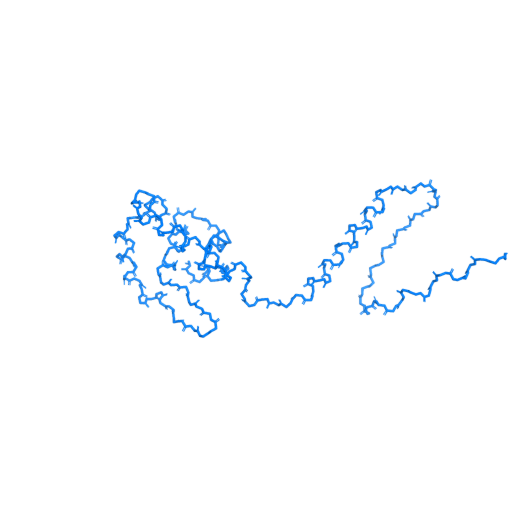.223 1.00 96.00 88 ARG A C 1
ATOM 704 O O . ARG A 1 88 ? -8.989 10.392 3.167 1.00 96.00 88 ARG A O 1
ATOM 711 N N . PHE A 1 89 ? -8.637 10.415 5.398 1.00 97.00 89 PHE A N 1
ATOM 712 C CA . PHE A 1 89 ? -8.600 8.964 5.574 1.00 97.00 89 PHE A CA 1
ATOM 713 C C . PHE A 1 89 ? -9.901 8.312 5.099 1.00 97.00 89 PHE A C 1
ATOM 715 O O . PHE A 1 89 ? -9.876 7.441 4.227 1.00 97.00 89 PHE A O 1
ATOM 722 N N . HIS A 1 90 ? -11.043 8.819 5.573 1.00 96.44 90 HIS A N 1
ATOM 723 C CA . HIS A 1 90 ? -12.355 8.324 5.168 1.00 96.44 90 HIS A CA 1
ATOM 724 C C . HIS A 1 90 ? -12.611 8.506 3.668 1.00 96.44 90 HIS A C 1
ATOM 726 O O . HIS A 1 90 ? -13.134 7.614 3.008 1.00 96.44 90 HIS A O 1
ATOM 732 N N . MET A 1 91 ? -12.202 9.628 3.074 1.00 96.00 91 MET A N 1
ATOM 733 C CA . MET A 1 91 ? -12.326 9.817 1.625 1.00 96.00 91 MET A CA 1
ATOM 734 C C . MET A 1 91 ? -11.477 8.813 0.829 1.00 96.00 91 MET A C 1
ATOM 736 O O . MET A 1 91 ? -11.858 8.412 -0.272 1.00 96.00 91 MET A O 1
ATOM 740 N N . TYR A 1 92 ? -10.329 8.414 1.374 1.00 96.19 92 TYR A N 1
ATOM 741 C CA . TYR A 1 92 ? -9.385 7.530 0.709 1.00 96.19 92 TYR A CA 1
ATOM 742 C C . TYR A 1 92 ? -9.774 6.045 0.803 1.00 96.19 92 TYR A C 1
ATOM 744 O O . TYR A 1 92 ? -9.739 5.360 -0.224 1.00 96.19 92 TYR A O 1
ATOM 752 N N . PHE A 1 93 ? -10.155 5.571 1.997 1.00 96.06 93 PHE A N 1
ATOM 753 C CA . PHE A 1 93 ? -10.492 4.166 2.281 1.00 96.06 93 PHE A CA 1
ATOM 754 C C . PHE A 1 93 ? -11.996 3.873 2.368 1.00 96.06 93 PHE A C 1
ATOM 756 O O . PHE A 1 93 ? -12.370 2.706 2.398 1.00 96.06 93 PHE A O 1
ATOM 763 N N . ARG A 1 94 ? -12.857 4.902 2.373 1.00 96.12 94 ARG A N 1
ATOM 764 C CA . ARG A 1 94 ? -14.319 4.795 2.577 1.00 96.12 94 ARG A CA 1
ATOM 765 C C . ARG A 1 94 ? -14.721 4.199 3.937 1.00 96.12 94 ARG A C 1
ATOM 767 O O . ARG A 1 94 ? -15.802 3.636 4.045 1.00 96.12 94 ARG A O 1
ATOM 774 N N . MET A 1 95 ? -13.859 4.339 4.945 1.00 95.38 95 MET A N 1
ATOM 775 C CA . MET A 1 95 ? -14.076 3.896 6.329 1.00 95.38 95 MET A CA 1
ATOM 776 C C . MET A 1 95 ? -13.302 4.780 7.307 1.00 95.38 95 MET A C 1
ATOM 778 O O . MET A 1 95 ? -12.377 5.492 6.897 1.00 95.38 95 MET A O 1
ATOM 782 N N . THR A 1 96 ? -13.667 4.757 8.585 1.00 96.44 96 THR A N 1
ATOM 783 C CA . THR A 1 96 ? -12.918 5.466 9.629 1.00 96.44 96 THR A CA 1
ATOM 784 C C . THR A 1 96 ? -11.638 4.717 10.010 1.00 96.44 96 THR A C 1
ATOM 786 O O . THR A 1 96 ? -11.404 3.580 9.595 1.00 96.44 96 THR A O 1
ATOM 789 N N . MET A 1 97 ? -10.762 5.371 10.777 1.00 95.69 97 MET A N 1
ATOM 790 C CA . MET A 1 97 ? -9.514 4.751 11.231 1.00 95.69 97 MET A CA 1
ATOM 791 C C . MET A 1 97 ? -9.792 3.609 12.215 1.00 95.69 97 MET A C 1
ATOM 793 O O . MET A 1 97 ? -9.143 2.572 12.153 1.00 95.69 97 MET A O 1
ATOM 797 N N . GLU A 1 98 ? -10.801 3.771 13.068 1.00 96.44 98 GLU A N 1
ATOM 798 C CA . GLU A 1 98 ? -11.210 2.774 14.056 1.00 96.44 98 GLU A CA 1
ATOM 799 C C . GLU A 1 98 ? -11.755 1.513 13.374 1.00 96.44 98 GLU A C 1
ATOM 801 O O . GLU A 1 98 ? -11.418 0.399 13.768 1.00 96.44 98 GLU A O 1
ATOM 806 N N . GLU A 1 99 ? -12.554 1.683 12.317 1.00 96.25 99 GLU A N 1
ATOM 807 C CA . GLU A 1 99 ? -13.051 0.575 11.495 1.00 96.25 99 GLU A CA 1
ATOM 808 C C . GLU A 1 99 ? -11.912 -0.140 10.768 1.00 96.25 99 GLU A C 1
ATOM 810 O O . GLU A 1 99 ? -11.894 -1.370 10.707 1.00 96.25 99 GLU A O 1
ATOM 815 N N . PHE A 1 100 ? -10.945 0.620 10.246 1.00 96.94 100 PHE A N 1
ATOM 816 C CA . PHE A 1 100 ? -9.766 0.061 9.596 1.00 96.94 100 PHE A CA 1
ATOM 817 C C . PHE A 1 100 ? -8.941 -0.788 10.567 1.00 96.94 100 PHE A C 1
ATOM 819 O O . PHE A 1 100 ? -8.601 -1.922 10.236 1.00 96.94 100 PHE A O 1
ATOM 826 N N . ASP A 1 101 ? -8.642 -0.268 11.759 1.00 96.38 101 ASP A N 1
ATOM 827 C CA . ASP A 1 101 ? -7.840 -0.970 12.765 1.00 96.38 101 ASP A CA 1
ATOM 828 C C . ASP A 1 101 ? -8.585 -2.205 13.307 1.00 96.38 101 ASP A C 1
ATOM 830 O O . ASP A 1 101 ? -7.992 -3.275 13.458 1.00 96.38 101 ASP A O 1
ATOM 834 N N . PHE A 1 102 ? -9.902 -2.102 13.521 1.00 97.50 102 PHE A N 1
ATOM 835 C CA . PHE A 1 102 ? -10.740 -3.240 13.907 1.00 97.50 102 PHE A CA 1
ATOM 836 C C . PHE A 1 102 ? -10.738 -4.341 12.839 1.00 97.50 102 PHE A C 1
ATOM 838 O O . PHE A 1 102 ? -10.516 -5.516 13.144 1.00 97.50 102 PHE A O 1
ATOM 845 N N . LEU A 1 103 ? -10.955 -3.964 11.576 1.00 96.94 103 LEU A N 1
ATOM 846 C CA . LEU A 1 103 ? -10.934 -4.898 10.456 1.00 96.94 103 LEU A CA 1
ATOM 847 C C . LEU A 1 103 ? -9.551 -5.529 10.296 1.00 96.94 103 LEU A C 1
ATOM 849 O O . LEU A 1 103 ? -9.451 -6.727 10.035 1.00 96.94 103 LEU A O 1
ATOM 853 N N . HIS A 1 104 ? -8.492 -4.736 10.468 1.00 97.00 104 HIS A N 1
ATOM 854 C CA . HIS A 1 104 ? -7.118 -5.206 10.393 1.00 97.00 104 HIS A CA 1
ATOM 855 C C . HIS A 1 104 ? -6.852 -6.294 11.419 1.00 97.00 104 HIS A C 1
ATOM 857 O O . HIS A 1 104 ? -6.428 -7.370 11.013 1.00 97.00 104 HIS A O 1
ATOM 863 N N . GLU A 1 105 ? -7.145 -6.066 12.700 1.00 97.19 105 GLU A N 1
ATOM 864 C CA . GLU A 1 105 ? -6.909 -7.068 13.745 1.00 97.19 105 GLU A CA 1
ATOM 865 C C . GLU A 1 105 ? -7.719 -8.353 13.524 1.00 97.19 105 GLU A C 1
ATOM 867 O O . GLU A 1 105 ? -7.209 -9.440 13.798 1.00 97.19 105 GLU A O 1
ATOM 872 N N . LEU A 1 106 ? -8.924 -8.256 12.949 1.00 96.69 106 LEU A N 1
ATOM 873 C CA . LEU A 1 106 ? -9.745 -9.424 12.626 1.00 96.69 106 LEU A CA 1
ATOM 874 C C . LEU A 1 106 ? -9.112 -10.312 11.542 1.00 96.69 106 LEU A C 1
ATOM 876 O O . LEU A 1 106 ? -9.068 -11.529 11.698 1.00 96.69 106 LEU A O 1
ATOM 880 N N . ILE A 1 107 ? -8.617 -9.720 10.450 1.00 95.81 107 ILE A N 1
ATOM 881 C CA . ILE A 1 107 ? -8.102 -10.476 9.290 1.00 95.81 107 ILE A CA 1
ATOM 882 C C . ILE A 1 107 ? -6.600 -10.753 9.358 1.00 95.81 107 ILE A C 1
ATOM 884 O O . ILE A 1 107 ? -6.076 -11.564 8.595 1.00 95.81 107 ILE A O 1
ATOM 888 N N . LYS A 1 108 ? -5.878 -10.046 10.234 1.00 94.50 108 LYS A N 1
ATOM 889 C CA . LYS A 1 108 ? -4.427 -10.144 10.430 1.00 94.50 108 LYS A CA 1
ATOM 890 C C . LYS A 1 108 ? -3.890 -11.576 10.444 1.00 94.50 108 LYS A C 1
ATOM 892 O O . LYS A 1 108 ? -2.879 -11.767 9.764 1.00 94.50 108 LYS A O 1
ATOM 897 N N . PRO A 1 109 ? -4.490 -12.562 11.151 1.00 94.62 109 PRO A N 1
ATOM 898 C CA . PRO A 1 109 ? -3.985 -13.936 11.125 1.00 94.62 109 PRO A CA 1
ATOM 899 C C . PRO A 1 109 ? -4.035 -14.568 9.728 1.00 94.62 109 PRO A C 1
ATOM 901 O O . PRO A 1 109 ? -3.102 -15.277 9.357 1.00 94.62 109 PRO A O 1
ATOM 904 N N . ASP A 1 110 ? -5.056 -14.256 8.929 1.00 93.12 110 ASP A N 1
ATOM 905 C CA . ASP A 1 110 ? -5.283 -14.869 7.616 1.00 93.12 110 ASP A CA 1
ATOM 906 C C . ASP A 1 110 ? -4.417 -14.240 6.518 1.00 93.12 110 ASP A C 1
ATOM 908 O O . ASP A 1 110 ? -3.973 -14.912 5.586 1.00 93.12 110 ASP A O 1
ATOM 912 N N . ILE A 1 111 ? -4.147 -12.934 6.620 1.00 93.62 111 ILE A N 1
ATOM 913 C CA . ILE A 1 111 ? -3.372 -12.195 5.609 1.00 93.62 111 ILE A CA 1
ATOM 914 C C . ILE A 1 111 ? -1.876 -12.099 5.927 1.00 93.62 111 ILE A C 1
ATOM 916 O O . ILE A 1 111 ? -1.122 -11.497 5.149 1.00 93.62 111 ILE A O 1
ATOM 920 N N . TYR A 1 112 ? -1.437 -12.648 7.061 1.00 93.44 112 TYR A N 1
ATOM 921 C CA . TYR A 1 112 ? -0.045 -12.614 7.493 1.00 93.44 112 TYR A CA 1
ATOM 922 C C . TYR A 1 112 ? 0.871 -13.385 6.536 1.00 93.44 112 TYR A C 1
ATOM 924 O O . TYR A 1 112 ? 0.617 -14.528 6.162 1.00 93.44 112 TYR A O 1
ATOM 932 N N . LYS A 1 113 ? 1.989 -12.757 6.157 1.00 90.44 113 LYS A N 1
ATOM 933 C CA . LYS A 1 113 ? 3.080 -13.402 5.417 1.00 90.44 113 LYS A CA 1
ATOM 934 C C . LYS A 1 113 ? 4.385 -13.235 6.192 1.00 90.44 113 LYS A C 1
ATOM 936 O O . LYS A 1 113 ? 4.728 -12.129 6.608 1.00 90.44 113 LYS A O 1
ATOM 941 N N . GLN A 1 114 ? 5.124 -14.331 6.355 1.00 87.62 114 GLN A N 1
ATOM 942 C CA . GLN A 1 114 ? 6.427 -14.321 7.018 1.00 87.62 114 GLN A CA 1
ATOM 943 C C . GLN A 1 114 ? 7.468 -13.565 6.184 1.00 87.62 114 GLN A C 1
ATOM 945 O O . GLN A 1 114 ? 7.521 -13.681 4.957 1.00 87.62 114 GLN A O 1
ATOM 950 N N . ASN A 1 115 ? 8.323 -12.801 6.865 1.00 87.94 115 ASN A N 1
ATOM 951 C CA . ASN A 1 115 ? 9.477 -12.174 6.232 1.00 87.94 115 ASN A CA 1
ATOM 952 C C . ASN A 1 115 ? 10.525 -13.233 5.883 1.00 87.94 115 ASN A C 1
ATOM 954 O O . ASN A 1 115 ? 10.865 -14.076 6.708 1.00 87.94 115 ASN A O 1
ATOM 958 N N . THR A 1 116 ? 11.063 -13.155 4.668 1.00 86.06 116 THR A N 1
ATOM 959 C CA . THR A 1 116 ? 12.146 -14.034 4.204 1.00 86.06 116 THR A CA 1
ATOM 960 C C . THR A 1 116 ? 13.442 -13.240 4.056 1.00 86.06 116 THR A C 1
ATOM 962 O O . THR A 1 116 ? 13.404 -12.019 3.910 1.00 86.06 116 THR A O 1
ATOM 965 N N . GLN A 1 117 ? 14.587 -13.929 4.040 1.00 81.88 117 GLN A N 1
ATOM 966 C CA . GLN A 1 117 ? 15.908 -13.304 3.851 1.00 81.88 117 GLN A CA 1
ATOM 967 C C . GLN A 1 117 ? 16.069 -12.630 2.479 1.00 81.88 117 GLN A C 1
ATOM 969 O O . GLN A 1 117 ? 16.893 -11.737 2.315 1.00 81.88 117 GLN A O 1
ATOM 974 N N . PHE A 1 118 ? 15.276 -13.041 1.487 1.00 77.31 118 PHE A N 1
ATOM 975 C CA . PHE A 1 118 ? 15.409 -12.554 0.117 1.00 77.31 118 PHE A CA 1
ATOM 976 C C . PHE A 1 118 ? 14.540 -11.324 -0.174 1.00 77.31 118 PHE A C 1
ATOM 978 O O . PHE A 1 118 ? 14.954 -10.427 -0.906 1.00 77.31 118 PHE A O 1
ATOM 985 N N . ARG A 1 119 ? 13.317 -11.271 0.375 1.00 82.19 119 ARG A N 1
ATOM 986 C CA . ARG A 1 119 ? 12.389 -10.147 0.190 1.00 82.19 119 ARG A CA 1
ATOM 987 C C . ARG A 1 119 ? 11.569 -9.917 1.451 1.00 82.19 119 ARG A C 1
ATOM 989 O O . ARG A 1 119 ? 10.952 -10.848 1.977 1.00 82.19 119 ARG A O 1
ATOM 996 N N . ARG A 1 120 ? 11.481 -8.649 1.864 1.00 86.81 120 ARG A N 1
ATOM 997 C CA . ARG A 1 120 ? 10.546 -8.229 2.908 1.00 86.81 120 ARG A CA 1
ATOM 998 C C . ARG A 1 120 ? 9.111 -8.454 2.437 1.00 86.81 120 ARG A C 1
ATOM 1000 O O . ARG A 1 120 ? 8.749 -8.091 1.314 1.00 86.81 120 ARG A O 1
ATOM 1007 N N . ALA A 1 121 ? 8.311 -9.093 3.279 1.00 91.81 121 ALA A N 1
ATOM 1008 C CA . ALA A 1 121 ? 6.901 -9.283 3.013 1.00 91.81 121 ALA A CA 1
ATOM 1009 C C . ALA A 1 121 ? 6.174 -7.930 3.022 1.00 91.81 121 ALA A C 1
ATOM 1011 O O . ALA A 1 121 ? 6.607 -6.953 3.641 1.00 91.81 121 ALA A O 1
ATOM 1012 N N . VAL A 1 122 ? 5.062 -7.879 2.295 1.00 94.00 122 VAL A N 1
ATOM 1013 C CA . VAL A 1 122 ? 4.106 -6.773 2.388 1.00 94.00 122 VAL A CA 1
ATOM 1014 C C . VAL A 1 122 ? 3.454 -6.867 3.763 1.00 94.00 122 VAL A C 1
ATOM 1016 O O . VAL A 1 122 ? 3.000 -7.957 4.123 1.00 94.00 122 VAL A O 1
ATOM 1019 N N . SER A 1 123 ? 3.450 -5.779 4.540 1.00 95.19 123 SER A N 1
ATOM 1020 C CA . SER A 1 123 ? 2.864 -5.817 5.885 1.00 95.19 123 SER A CA 1
ATOM 1021 C C . SER A 1 123 ? 1.366 -6.111 5.794 1.00 95.19 123 SER A C 1
ATOM 1023 O O . SER A 1 123 ? 0.728 -5.826 4.781 1.00 95.19 123 SER A O 1
ATOM 1025 N N . THR A 1 124 ? 0.780 -6.699 6.836 1.00 96.50 124 THR A N 1
ATOM 1026 C CA . THR A 1 124 ? -0.663 -6.993 6.848 1.00 96.50 124 THR A CA 1
ATOM 1027 C C . THR A 1 124 ? -1.492 -5.718 6.693 1.00 96.50 124 THR A C 1
ATOM 1029 O O . THR A 1 124 ? -2.489 -5.712 5.981 1.00 96.50 124 THR A O 1
ATOM 1032 N N . GLU A 1 125 ? -1.033 -4.619 7.288 1.00 96.06 125 GLU A N 1
ATOM 1033 C CA . GLU A 1 125 ? -1.672 -3.307 7.180 1.00 96.06 125 GLU A CA 1
ATOM 1034 C C . GLU A 1 125 ? -1.617 -2.758 5.747 1.00 96.06 125 GLU A C 1
ATOM 1036 O O . GLU A 1 125 ? -2.615 -2.282 5.212 1.00 96.06 125 GLU A O 1
ATOM 1041 N N . GLU A 1 126 ? -0.469 -2.894 5.078 1.00 96.81 126 GLU A N 1
ATOM 1042 C CA . GLU A 1 126 ? -0.300 -2.492 3.680 1.00 96.81 126 GLU A CA 1
ATOM 1043 C C . GLU A 1 126 ? -1.138 -3.362 2.738 1.00 96.81 126 GLU A C 1
ATOM 1045 O O . GLU A 1 126 ? -1.737 -2.845 1.796 1.00 96.81 126 GLU A O 1
ATOM 1050 N N . ARG A 1 127 ? -1.240 -4.672 3.005 1.00 96.94 127 ARG A N 1
ATOM 1051 C CA . ARG A 1 127 ? -2.118 -5.585 2.254 1.00 96.94 127 ARG A CA 1
ATOM 1052 C C . ARG A 1 127 ? -3.579 -5.154 2.372 1.00 96.94 127 ARG A C 1
ATOM 1054 O O . ARG A 1 127 ? -4.256 -5.056 1.350 1.00 96.94 127 ARG A O 1
ATOM 1061 N N . LEU A 1 128 ? -4.040 -4.845 3.585 1.00 96.88 128 LEU A N 1
ATOM 1062 C CA . LEU A 1 128 ? -5.392 -4.332 3.796 1.00 96.88 128 LEU A CA 1
ATOM 1063 C C . LEU A 1 128 ? -5.594 -2.998 3.068 1.00 96.88 128 LEU A C 1
ATOM 1065 O O . LEU A 1 128 ? -6.565 -2.847 2.332 1.00 96.88 128 LEU A O 1
ATOM 1069 N N . ALA A 1 129 ? -4.650 -2.062 3.189 1.00 96.75 129 ALA A N 1
ATOM 1070 C CA . ALA A 1 129 ? -4.729 -0.769 2.518 1.00 96.75 129 ALA A CA 1
ATOM 1071 C C . ALA A 1 129 ? -4.838 -0.905 0.988 1.00 96.75 129 ALA A C 1
ATOM 1073 O O . ALA A 1 129 ? -5.641 -0.212 0.366 1.00 96.75 129 ALA A O 1
ATOM 1074 N N . VAL A 1 130 ? -4.074 -1.815 0.377 1.00 97.06 130 VAL A N 1
ATOM 1075 C CA . VAL A 1 130 ? -4.139 -2.110 -1.065 1.00 97.06 130 VAL A CA 1
ATOM 1076 C C . VAL A 1 130 ? -5.511 -2.660 -1.460 1.00 97.06 130 VAL A C 1
ATOM 1078 O O . VAL A 1 130 ? -6.094 -2.192 -2.440 1.00 97.06 130 VAL A O 1
ATOM 1081 N N . CYS A 1 131 ? -6.037 -3.619 -0.693 1.00 96.62 131 CYS A N 1
ATOM 1082 C CA . CYS A 1 131 ? -7.347 -4.217 -0.947 1.00 96.62 131 CYS A CA 1
ATOM 1083 C C . CYS A 1 131 ? -8.469 -3.175 -0.840 1.00 96.62 131 CYS A C 1
ATOM 1085 O O . CYS A 1 131 ? -9.247 -2.988 -1.775 1.00 96.62 131 CYS A O 1
ATOM 1087 N N . LEU A 1 132 ? -8.495 -2.402 0.246 1.00 96.38 132 LEU A N 1
ATOM 1088 C CA . LEU A 1 132 ? -9.490 -1.349 0.435 1.00 96.38 132 LEU A CA 1
ATOM 1089 C C . LEU A 1 132 ? -9.385 -0.263 -0.624 1.00 96.38 132 LEU A C 1
ATOM 1091 O O . LEU A 1 132 ? -10.403 0.223 -1.109 1.00 96.38 132 LEU A O 1
ATOM 1095 N N . ARG A 1 133 ? -8.169 0.099 -1.042 1.00 96.38 133 ARG A N 1
ATOM 1096 C CA . ARG A 1 133 ? -7.992 1.074 -2.113 1.00 96.38 133 ARG A CA 1
ATOM 1097 C C . ARG A 1 133 ? -8.568 0.573 -3.434 1.00 96.38 133 ARG A C 1
ATOM 1099 O O . ARG A 1 133 ? -9.185 1.364 -4.153 1.00 96.38 133 ARG A O 1
ATOM 1106 N N . PHE A 1 134 ? -8.400 -0.713 -3.742 1.00 96.75 134 PHE A N 1
ATOM 1107 C CA . PHE A 1 134 ? -9.040 -1.346 -4.892 1.00 96.75 134 PHE A CA 1
ATOM 1108 C C . PHE A 1 134 ? -10.565 -1.288 -4.781 1.00 96.75 134 PHE A C 1
ATOM 1110 O O . PHE A 1 134 ? -11.205 -0.763 -5.688 1.00 96.75 134 PHE A O 1
ATOM 1117 N N . LEU A 1 135 ? -11.139 -1.723 -3.657 1.00 95.81 135 LEU A N 1
ATOM 1118 C CA . LEU A 1 135 ? -12.591 -1.731 -3.443 1.00 95.81 135 LEU A CA 1
ATOM 1119 C C . LEU A 1 135 ? -13.207 -0.322 -3.475 1.00 95.81 135 LEU A C 1
ATOM 1121 O O . LEU A 1 135 ? -14.279 -0.124 -4.038 1.00 95.81 135 LEU A O 1
ATOM 1125 N N . ALA A 1 136 ? -12.513 0.675 -2.925 1.00 95.00 136 ALA A N 1
ATOM 1126 C CA . ALA A 1 136 ? -12.987 2.054 -2.857 1.00 95.00 136 ALA A CA 1
ATOM 1127 C C . ALA A 1 136 ? -12.962 2.795 -4.205 1.00 95.00 136 ALA A C 1
ATOM 1129 O O . ALA A 1 136 ? -13.715 3.757 -4.380 1.00 95.00 136 ALA A O 1
ATOM 1130 N N . THR A 1 137 ? -12.066 2.415 -5.128 1.00 94.06 137 THR A N 1
ATOM 1131 C CA . THR A 1 137 ? -11.858 3.139 -6.400 1.00 94.06 137 THR A CA 1
ATOM 1132 C C . THR A 1 137 ? -12.195 2.349 -7.656 1.00 94.06 137 THR A C 1
ATOM 1134 O O . THR A 1 137 ? -12.478 2.967 -8.676 1.00 94.06 137 THR A O 1
ATOM 1137 N N . GLY A 1 138 ? -12.131 1.016 -7.621 1.00 92.94 138 GLY A N 1
ATOM 1138 C CA . GLY A 1 138 ? -12.256 0.168 -8.809 1.00 92.94 138 GLY A CA 1
ATOM 1139 C C . GLY A 1 138 ? -11.093 0.312 -9.801 1.00 92.94 138 GLY A C 1
ATOM 1140 O O . GLY A 1 138 ? -11.238 -0.018 -10.976 1.00 92.94 138 GLY A O 1
ATOM 1141 N N . ASN A 1 139 ? -9.943 0.838 -9.365 1.00 93.69 139 ASN A N 1
ATOM 1142 C CA . ASN A 1 139 ? -8.778 1.023 -10.229 1.00 93.69 139 ASN A CA 1
ATOM 1143 C C . ASN A 1 139 ? -8.196 -0.309 -10.723 1.00 93.69 139 ASN A C 1
ATOM 1145 O O . ASN A 1 139 ? -8.261 -1.334 -10.048 1.00 93.69 139 ASN A O 1
ATOM 1149 N N . SER A 1 140 ? -7.526 -0.280 -11.878 1.00 96.00 140 SER A N 1
ATOM 1150 C CA . SER A 1 140 ? -6.833 -1.466 -12.393 1.00 96.00 140 SER A CA 1
ATOM 1151 C C . SER A 1 140 ? -5.703 -1.929 -11.458 1.00 96.00 140 SER A C 1
ATOM 1153 O O . SER A 1 140 ? -5.025 -1.113 -10.823 1.00 96.00 140 SER A O 1
ATOM 1155 N N . PHE A 1 141 ? -5.407 -3.235 -11.453 1.00 95.94 141 PHE A N 1
ATOM 1156 C CA . PHE A 1 141 ? -4.275 -3.790 -10.694 1.00 95.94 141 PHE A CA 1
ATOM 1157 C C . PHE A 1 141 ? -2.929 -3.164 -11.080 1.00 95.94 141 PHE A C 1
ATOM 1159 O O . PHE A 1 141 ? -2.023 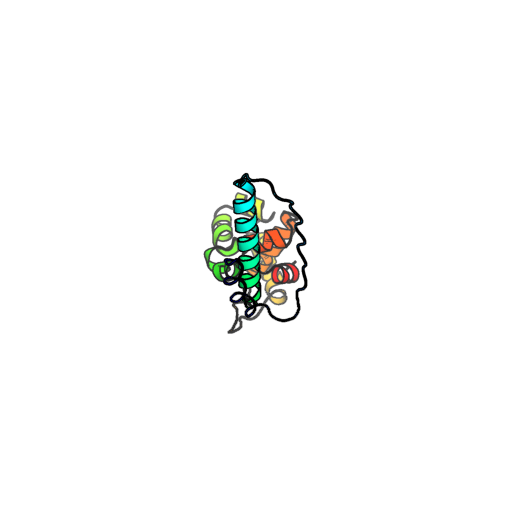-3.081 -10.252 1.00 95.94 141 PHE A O 1
ATOM 1166 N N . ARG A 1 142 ? -2.791 -2.699 -12.331 1.00 95.69 142 ARG A N 1
ATOM 1167 C CA . ARG A 1 142 ? -1.582 -2.011 -12.800 1.00 95.69 142 ARG A CA 1
ATOM 1168 C C . ARG A 1 142 ? -1.426 -0.655 -12.127 1.00 95.69 142 ARG A C 1
ATOM 1170 O O . ARG A 1 142 ? -0.356 -0.370 -11.602 1.00 95.69 142 ARG A O 1
ATOM 1177 N N . SER A 1 143 ? -2.496 0.139 -12.096 1.00 96.12 143 SER A N 1
ATOM 1178 C CA . SER A 1 143 ? -2.512 1.452 -11.445 1.00 96.12 143 SER A CA 1
ATOM 1179 C C . SER A 1 143 ? -2.148 1.332 -9.964 1.00 96.12 143 SER A C 1
ATOM 1181 O O . SER A 1 143 ? -1.262 2.033 -9.485 1.00 96.12 143 SER A O 1
ATOM 1183 N N . ILE A 1 144 ? -2.754 0.373 -9.259 1.00 96.31 144 ILE A N 1
ATOM 1184 C CA . ILE A 1 144 ? -2.452 0.116 -7.844 1.00 96.31 144 ILE A CA 1
ATOM 1185 C C . ILE A 1 144 ? -1.011 -0.372 -7.662 1.00 96.31 144 ILE A C 1
ATOM 1187 O O . ILE A 1 144 ? -0.312 0.103 -6.769 1.00 96.31 144 ILE A O 1
ATOM 1191 N N . GLY A 1 145 ? -0.537 -1.270 -8.531 1.00 96.31 145 GLY A N 1
ATOM 1192 C CA . GLY A 1 145 ? 0.843 -1.752 -8.506 1.00 96.31 145 GLY A CA 1
ATOM 1193 C C . GLY A 1 145 ? 1.866 -0.628 -8.651 1.00 96.31 145 GLY A C 1
ATOM 1194 O O . GLY A 1 145 ? 2.828 -0.584 -7.890 1.00 96.31 145 GLY A O 1
ATOM 1195 N N . PHE A 1 146 ? 1.645 0.326 -9.558 1.00 96.12 146 PHE A N 1
ATOM 1196 C CA . PHE A 1 146 ? 2.537 1.479 -9.704 1.00 96.12 146 PHE A CA 1
ATOM 1197 C C . PHE A 1 146 ? 2.501 2.413 -8.491 1.00 96.12 146 PHE A C 1
ATOM 1199 O O . PHE A 1 146 ? 3.556 2.802 -7.989 1.00 96.12 146 PHE A O 1
ATOM 1206 N N . ASN A 1 147 ? 1.308 2.715 -7.985 1.00 95.50 147 ASN A N 1
ATOM 1207 C CA . ASN A 1 147 ? 1.092 3.598 -6.841 1.00 95.50 147 ASN A CA 1
ATOM 1208 C C . ASN A 1 147 ? 1.740 3.073 -5.551 1.00 95.50 147 ASN A C 1
ATOM 1210 O O . ASN A 1 147 ? 2.536 3.753 -4.898 1.00 95.50 147 ASN A O 1
ATOM 1214 N N . TYR A 1 148 ? 1.454 1.818 -5.210 1.00 96.19 148 TYR A N 1
ATOM 1215 C CA . TYR A 1 148 ? 2.005 1.162 -4.025 1.00 96.19 148 TYR A CA 1
ATOM 1216 C C . TYR A 1 148 ? 3.401 0.578 -4.262 1.00 96.19 148 TYR A C 1
ATOM 1218 O O . TYR A 1 148 ? 4.019 0.085 -3.324 1.00 96.19 148 TYR A O 1
ATOM 1226 N N . ARG A 1 149 ? 3.929 0.650 -5.494 1.00 95.69 149 ARG A N 1
ATOM 1227 C CA . ARG A 1 149 ? 5.223 0.072 -5.902 1.00 95.69 149 ARG A CA 1
ATOM 1228 C C . ARG A 1 149 ? 5.320 -1.426 -5.609 1.00 95.69 149 ARG A C 1
ATOM 1230 O O . ARG A 1 149 ? 6.324 -1.933 -5.104 1.00 95.69 149 ARG A O 1
ATOM 1237 N N . LEU A 1 150 ? 4.244 -2.128 -5.942 1.00 95.38 150 LEU A N 1
ATOM 1238 C CA . LEU A 1 150 ? 4.095 -3.570 -5.815 1.00 95.38 150 LEU A CA 1
ATOM 1239 C C . LEU A 1 150 ? 4.087 -4.229 -7.195 1.00 95.38 150 LEU A C 1
ATOM 1241 O O . LEU A 1 150 ? 3.652 -3.659 -8.194 1.00 95.38 150 LEU A O 1
ATOM 1245 N N . GLY A 1 151 ? 4.551 -5.478 -7.249 1.00 93.94 151 GLY A N 1
ATOM 1246 C CA . GLY A 1 151 ? 4.395 -6.297 -8.450 1.00 93.94 151 GLY A CA 1
ATOM 1247 C C . GLY A 1 151 ? 2.914 -6.534 -8.758 1.00 93.94 151 GLY A C 1
ATOM 1248 O O . GLY A 1 151 ? 2.126 -6.764 -7.843 1.00 93.94 151 GLY A O 1
ATOM 1249 N N . PHE A 1 152 ? 2.534 -6.523 -10.037 1.00 94.38 152 PHE A N 1
ATOM 1250 C CA . PHE A 1 152 ? 1.132 -6.713 -10.438 1.00 94.38 152 PHE A CA 1
ATOM 1251 C C . PHE A 1 152 ? 0.572 -8.074 -10.004 1.00 94.38 152 PHE A C 1
ATOM 1253 O O . PHE A 1 152 ? -0.588 -8.163 -9.615 1.00 94.38 152 PHE A O 1
ATOM 1260 N N . SER A 1 153 ? 1.405 -9.120 -10.017 1.00 93.75 153 SER A N 1
ATOM 1261 C CA . SER A 1 153 ? 1.052 -10.432 -9.464 1.00 93.75 153 SER A CA 1
ATOM 1262 C C . SER A 1 153 ? 0.808 -10.367 -7.958 1.00 93.75 153 SER A C 1
ATOM 1264 O O . SER A 1 153 ? -0.173 -10.920 -7.482 1.00 93.75 153 SER A O 1
ATOM 1266 N N . THR A 1 154 ? 1.636 -9.627 -7.215 1.00 94.12 154 THR A N 1
ATOM 1267 C CA . THR A 1 154 ? 1.449 -9.422 -5.773 1.00 94.12 154 THR A CA 1
ATOM 1268 C C . THR A 1 154 ? 0.133 -8.710 -5.469 1.00 94.12 154 THR A C 1
ATOM 1270 O O . THR A 1 154 ? -0.552 -9.104 -4.535 1.00 94.12 154 THR A O 1
ATOM 1273 N N . VAL A 1 155 ? -0.234 -7.680 -6.242 1.00 96.31 155 VAL A N 1
ATOM 1274 C CA . VAL A 1 155 ? -1.524 -6.983 -6.074 1.00 96.31 155 VAL A CA 1
ATOM 1275 C C . VAL A 1 155 ? -2.688 -7.940 -6.335 1.00 96.31 155 VAL A C 1
ATOM 1277 O O . VAL A 1 155 ? -3.632 -7.968 -5.556 1.00 96.31 155 VAL A O 1
ATOM 1280 N N . ARG A 1 156 ? -2.584 -8.780 -7.370 1.00 95.81 156 ARG A N 1
ATOM 1281 C CA . ARG A 1 156 ? -3.579 -9.817 -7.679 1.00 95.81 156 ARG A CA 1
ATOM 1282 C C . ARG A 1 156 ? -3.681 -10.917 -6.613 1.00 95.81 156 ARG A C 1
ATOM 1284 O O . ARG A 1 156 ? -4.710 -11.553 -6.513 1.00 95.81 156 ARG A O 1
ATOM 1291 N N . GLU A 1 157 ? -2.624 -11.182 -5.849 1.00 95.00 157 GLU A N 1
ATOM 1292 C CA . GLU A 1 157 ? -2.681 -12.098 -4.696 1.00 95.00 157 GLU A CA 1
ATOM 1293 C C . GLU A 1 157 ? -3.259 -11.446 -3.428 1.00 95.00 157 GLU A C 1
ATOM 1295 O O . GLU A 1 157 ? -3.425 -12.118 -2.408 1.00 95.00 157 GLU A O 1
ATOM 1300 N N . ILE A 1 158 ? -3.425 -10.123 -3.419 1.00 95.06 158 ILE A N 1
ATOM 1301 C CA . ILE A 1 158 ? -3.977 -9.386 -2.277 1.00 95.06 158 ILE A CA 1
ATOM 1302 C C . ILE A 1 158 ? -5.484 -9.183 -2.444 1.00 95.06 158 ILE A C 1
ATOM 1304 O O . ILE A 1 158 ? -6.201 -9.321 -1.457 1.00 95.06 158 ILE A O 1
ATOM 1308 N N . VAL A 1 159 ? -5.915 -8.813 -3.654 1.00 91.44 159 VAL A N 1
ATOM 1309 C CA . VAL A 1 159 ? -7.319 -8.586 -4.034 1.00 91.44 159 VAL A CA 1
ATOM 1310 C C . VAL A 1 159 ? -7.963 -9.891 -4.471 1.00 91.44 159 VAL A C 1
ATOM 1312 O O . VAL A 1 159 ? -9.063 -10.188 -3.966 1.00 91.44 159 VAL A O 1
#

Organism: Acyrthosiphon pisum (NCBI:txid7029)

Sequence (159 aa):
MLYHITVFSRLSTIIPKGCVFLIKMDCGSSSSSSGWEEELEAVAAFVVLDEEENKTKTREWVHAINKKRETLGEFHRLVPELKKDTKRFHMYFRMTMEEFDFLHELIKPDIYKQNTQFRRAVSTEERLAVCLRFLATGNSFRSIGFNYRLGFSTVREIV

pLDDT: mean 79.94, std 21.56, range [32.66, 97.5]